Protein 2NWV (pdb70)

Nearest PDB structures (foldseek):
  2nwv-assembly1_A-2  TM=1.009E+00  e=1.160E-21  Trichormus variabilis
  2nvm-assembly1_B  TM=8.789E-01  e=4.596E-11  Trichormus variabilis ATCC 29413
  2nlv-assembly1_B  TM=9.106E-01  e=1.601E-10  Trichormus variabilis ATCC 29413
  3d7q-assembly2_A-2  TM=9.482E-01  e=6.728E-10  Nostoc punctiforme PCC 73102
  2nvm-assembly1_A  TM=8.740E-01  e=4.111E-09  Trichormus variabilis ATCC 29413

Radius of gyration: 14.6 Å; Cα contacts (8 Å, |Δi|>4): 179; chains: 1; bounding box: 29×34×43 Å

Organism: Trichormus variabilis (strain ATCC 29413 / PCC 7937) (NCBI:txid240292)

Foldseek 3Di:
DPVVVVLVVLVVVLVVCLVVCVPDPPDDADWDWDADPVQQKTWIWGFHDDDPDTGTDTQWIWGCDPNAIETQHHPDPVTVVVVVCVDDDQARYFPNVDDLVCRVVDSHHSD

Structure (mmCIF, N/CA/C/O backbone):
data_2NWV
#
_entry.id   2NWV
#
_cell.length_a   62.522
_cell.length_b   62.522
_cell.length_c   137.558
_cell.angle_alpha   90.000
_cell.angle_beta   90.000
_cell.angle_gamma   120.000
#
_symmetry.space_group_name_H-M   'P 65 2 2'
#
loop_
_entity.id
_entity.type
_entity.pdbx_description
1 polymer 'XisI protein-like'
2 water water
#
loop_
_atom_site.group_PDB
_atom_site.id
_atom_site.type_symbol
_atom_site.label_atom_id
_atom_site.label_alt_id
_atom_site.label_comp_id
_atom_site.label_asym_id
_atom_site.label_entity_id
_atom_site.label_seq_id
_atom_site.pdbx_PDB_ins_code
_atom_site.Cartn_x
_atom_site.Cartn_y
_atom_site.Cartn_z
_atom_site.occupancy
_atom_site.B_iso_or_equiv
_atom_site.auth_seq_id
_atom_site.auth_comp_id
_atom_site.auth_asym_id
_atom_site.auth_atom_id
_atom_site.pdbx_PDB_model_num
ATOM 1 N N . ASP A 1 3 ? -0.426 7.233 7.829 1.00 67.01 2 ASP A N 1
ATOM 2 C CA . ASP A 1 3 ? -0.416 6.902 6.356 1.00 64.41 2 ASP A CA 1
ATOM 3 C C . ASP A 1 3 ? 1.001 6.495 5.905 1.00 61.35 2 ASP A C 1
ATOM 4 O O . ASP A 1 3 ? 1.129 5.701 4.942 1.00 60.21 2 ASP A O 1
ATOM 6 N N . ASN A 1 4 ? 2.074 7.106 6.456 1.00 56.02 3 ASN A N 1
ATOM 7 C CA . ASN A 1 4 ? 2.392 8.565 6.375 1.00 48.59 3 ASN A CA 1
ATOM 8 C C . ASN A 1 4 ? 3.263 8.711 5.115 1.00 41.80 3 ASN A C 1
ATOM 9 O O . ASN A 1 4 ? 3.291 9.753 4.452 1.00 38.48 3 ASN A O 1
ATOM 14 N N . VAL A 1 5 ? 4.012 7.649 4.835 1.00 35.85 4 VAL A N 1
ATOM 15 C CA . VAL A 1 5 ? 4.799 7.514 3.615 1.00 33.06 4 VAL A CA 1
ATOM 16 C C . VAL A 1 5 ? 3.988 7.698 2.318 1.00 31.17 4 VAL A C 1
ATOM 17 O O . VAL A 1 5 ? 4.473 8.329 1.377 1.00 26.42 4 VAL A O 1
ATOM 21 N N . ALA A 1 6 ? 2.767 7.168 2.276 1.00 29.50 5 ALA A N 1
ATOM 22 C CA . ALA A 1 6 ? 1.895 7.337 1.108 1.00 27.81 5 ALA A CA 1
ATOM 23 C C . ALA A 1 6 ? 1.644 8.834 0.854 1.00 26.70 5 ALA A C 1
ATOM 24 O O . ALA A 1 6 ? 1.712 9.289 -0.291 1.00 25.90 5 ALA A O 1
ATOM 26 N N . GLU A 1 7 ? 1.385 9.597 1.922 1.00 26.70 6 GLU A N 1
ATOM 27 C CA . GLU A 1 7 ? 1.177 11.048 1.807 1.00 25.53 6 GLU A CA 1
ATOM 28 C C . GLU A 1 7 ? 2.440 11.779 1.339 1.00 24.01 6 GLU A C 1
ATOM 29 O O . GLU A 1 7 ? 2.345 12.739 0.565 1.00 22.85 6 GLU A O 1
ATOM 35 N N . TYR A 1 8 ? 3.600 11.353 1.861 1.00 23.83 7 TYR A N 1
ATOM 36 C CA . TYR A 1 8 ? 4.917 11.928 1.467 1.00 22.93 7 TYR A CA 1
ATOM 37 C C . TYR A 1 8 ? 5.192 11.750 -0.016 1.00 18.57 7 TYR A C 1
ATOM 38 O O . TYR A 1 8 ? 5.677 12.666 -0.666 1.00 20.42 7 TYR A O 1
ATOM 47 N N . ARG A 1 9 ? 4.927 10.576 -0.560 1.00 21.31 8 ARG A N 1
ATOM 48 C CA . ARG A 1 9 ? 5.076 10.346 -2.006 1.00 23.09 8 ARG A CA 1
ATOM 49 C C . ARG A 1 9 ? 4.267 11.317 -2.834 1.00 23.02 8 ARG A C 1
ATOM 50 O O . ARG A 1 9 ? 4.772 11.819 -3.828 1.00 21.10 8 ARG A O 1
ATOM 58 N N . LYS A 1 10 ? 3.003 11.528 -2.443 1.00 22.79 9 LYS A N 1
ATOM 59 C CA . LYS A 1 10 ? 2.105 12.417 -3.166 1.00 23.17 9 LYS A CA 1
ATOM 60 C C . LYS A 1 10 ? 2.646 13.853 -3.110 1.00 18.90 9 LYS A C 1
ATOM 61 O O . LYS A 1 10 ? 2.677 14.542 -4.131 1.00 21.14 9 LYS A O 1
ATOM 65 N N . LEU A 1 11 ? 3.125 14.279 -1.937 1.00 18.55 10 LEU A N 1
ATOM 66 C CA . LEU A 1 11 ? 3.616 15.657 -1.747 1.00 20.37 10 LEU A CA 1
ATOM 67 C C . LEU A 1 11 ? 4.926 15.916 -2.543 1.00 21.81 10 LEU A C 1
ATOM 68 O O . LEU A 1 11 ? 5.130 16.988 -3.124 1.00 22.72 10 LEU A O 1
ATOM 73 N N . ILE A 1 12 ? 5.845 14.974 -2.474 1.00 19.57 11 ILE A N 1
ATOM 74 C CA . ILE A 1 12 ? 7.124 15.092 -3.193 1.00 21.72 11 ILE A CA 1
ATOM 75 C C . ILE A 1 12 ? 6.887 15.204 -4.703 1.00 20.35 11 ILE A C 1
ATOM 76 O O . ILE A 1 12 ? 7.416 16.095 -5.378 1.00 19.78 11 ILE A O 1
ATOM 81 N N . LYS A 1 13 ? 6.086 14.304 -5.248 1.00 18.17 12 LYS A N 1
ATOM 82 C CA . LYS A 1 13 ? 5.803 14.378 -6.660 1.00 21.71 12 LYS A CA 1
ATOM 83 C C . LYS A 1 13 ? 5.095 15.692 -7.033 1.00 25.57 12 LYS A C 1
ATOM 84 O O . LYS A 1 13 ? 5.448 16.335 -8.034 1.00 24.40 12 LYS A O 1
ATOM 90 N N . GLN A 1 14 ? 4.110 16.098 -6.230 1.00 24.52 13 GLN A N 1
ATOM 91 C CA . GLN A 1 14 ? 3.405 17.356 -6.439 1.00 25.00 13 GLN A CA 1
ATOM 92 C C . GLN A 1 14 ? 4.367 18.528 -6.456 1.00 19.85 13 GLN A C 1
ATOM 93 O O . GLN A 1 14 ? 4.388 19.285 -7.424 1.00 21.96 13 GLN A O 1
ATOM 99 N N . VAL A 1 15 ? 5.195 18.636 -5.422 1.00 20.78 14 VAL A N 1
ATOM 100 C CA . VAL A 1 15 ? 6.178 19.730 -5.334 1.00 18.83 14 VAL A CA 1
ATOM 101 C C . VAL A 1 15 ? 7.190 19.715 -6.499 1.00 20.00 14 VAL A C 1
ATOM 102 O O . VAL A 1 15 ? 7.447 20.764 -7.055 1.00 18.98 14 VAL A O 1
ATOM 106 N N . LEU A 1 16 ? 7.745 18.562 -6.861 1.00 17.25 15 LEU A N 1
ATOM 107 C CA . LEU A 1 16 ? 8.717 18.544 -7.963 1.00 18.84 15 LEU A CA 1
ATOM 108 C C . LEU A 1 16 ? 8.098 18.888 -9.311 1.00 15.18 15 LEU A C 1
ATOM 109 O O . LEU A 1 16 ? 8.686 19.625 -10.090 1.00 17.81 15 LEU A O 1
ATOM 114 N N . THR A 1 17 ? 6.871 18.414 -9.542 1.00 17.52 16 THR A N 1
ATOM 115 C CA . THR A 1 17 ? 6.146 18.705 -10.776 1.00 18.40 16 THR A CA 1
ATOM 116 C C . THR A 1 17 ? 5.815 20.170 -10.920 1.00 19.52 16 THR A C 1
ATOM 117 O O . THR A 1 17 ? 6.000 20.757 -11.995 1.00 21.23 16 THR A O 1
ATOM 121 N N . GLU A 1 18 ? 5.346 20.786 -9.851 1.00 19.00 17 GLU A N 1
ATOM 122 C CA . GLU A 1 18 ? 5.064 22.220 -9.866 1.00 21.15 17 GLU A CA 1
ATOM 123 C C . GLU A 1 18 ? 6.362 23.021 -10.020 1.00 21.14 17 GLU A C 1
ATOM 124 O O . GLU A 1 18 ? 6.407 23.968 -10.798 1.00 19.63 17 GLU A O 1
ATOM 130 N N . TYR A 1 19 ? 7.424 22.646 -9.288 1.00 21.48 18 TYR A N 1
ATOM 131 C CA . TYR A 1 19 ? 8.722 23.323 -9.456 1.00 21.93 18 TYR A CA 1
ATOM 132 C C . TYR A 1 19 ? 9.190 23.295 -10.900 1.00 19.88 18 TYR A C 1
ATOM 133 O O . TYR A 1 19 ? 9.625 24.304 -11.434 1.00 18.67 18 TYR A O 1
ATOM 142 N N . ASP A 1 20 ? 9.062 22.140 -11.536 1.00 19.53 19 ASP A N 1
ATOM 143 C CA . ASP A 1 20 ? 9.500 21.995 -12.900 1.00 19.23 19 ASP A CA 1
ATOM 144 C C . ASP A 1 20 ? 8.695 22.963 -13.803 1.00 19.64 19 ASP A C 1
ATOM 145 O O . ASP A 1 20 ? 9.269 23.681 -14.646 1.00 19.25 19 ASP A O 1
ATOM 150 N N . ASN A 1 21 ? 7.366 23.021 -13.631 1.00 18.41 20 ASN A N 1
ATOM 151 C CA . ASN A 1 21 ? 6.568 23.940 -14.455 1.00 18.67 20 ASN A CA 1
ATOM 152 C C . ASN A 1 21 ? 6.887 25.446 -14.170 1.00 18.49 20 ASN A C 1
ATOM 153 O O . ASN A 1 21 ? 7.065 26.272 -15.053 1.00 19.68 20 ASN A O 1
ATOM 158 N N . LEU A 1 22 ? 6.910 25.778 -12.890 1.00 19.48 21 LEU A N 1
ATOM 159 C CA . LEU A 1 22 ? 7.151 27.142 -12.454 1.00 22.10 21 LEU A CA 1
ATOM 160 C C . LEU A 1 22 ? 8.496 27.595 -12.935 1.00 21.10 21 LEU A C 1
ATOM 161 O O . LEU A 1 22 ? 8.643 28.708 -13.377 1.00 20.59 21 LEU A O 1
ATOM 166 N N . SER A 1 23 ? 9.490 26.712 -12.916 1.00 22.00 22 SER A N 1
ATOM 167 C CA . SER A 1 23 ? 10.835 27.100 -13.329 1.00 24.81 22 SER A CA 1
ATOM 168 C C .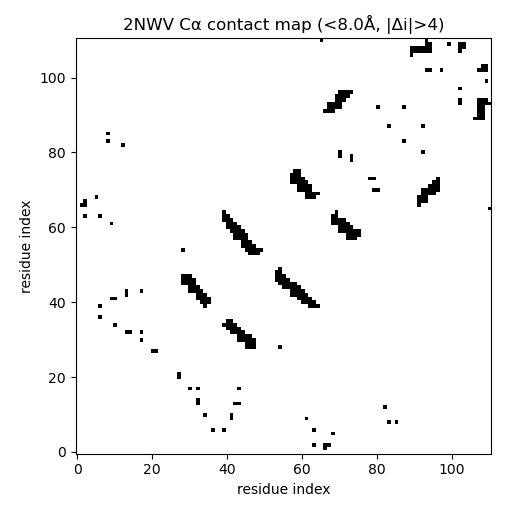 SER A 1 23 ? 10.946 27.617 -14.770 1.00 25.15 22 SER A C 1
ATOM 169 O O . SER A 1 23 ? 11.850 28.368 -15.057 1.00 23.76 22 SER A O 1
ATOM 172 N N . ARG A 1 24 ? 10.020 27.245 -15.671 1.00 27.43 23 ARG A N 1
ATOM 173 C CA . ARG A 1 24 ? 9.986 27.775 -17.063 1.00 26.18 23 ARG A CA 1
ATOM 174 C C . ARG A 1 24 ? 9.759 29.270 -17.160 1.00 28.15 23 ARG A C 1
ATOM 175 O O . ARG A 1 24 ? 10.123 29.890 -18.152 1.00 30.09 23 ARG A O 1
ATOM 183 N N . GLN A 1 25 ? 9.153 29.856 -16.139 1.00 26.67 24 GLN A N 1
ATOM 184 C CA . GLN A 1 25 ? 9.023 31.301 -16.059 1.00 28.10 24 GLN A CA 1
ATOM 185 C C . GLN A 1 25 ? 10.219 32.045 -15.455 1.00 32.08 24 GLN A C 1
ATOM 186 O O . GLN A 1 25 ? 10.167 33.274 -15.323 1.00 33.14 24 GLN A O 1
ATOM 192 N N . SER A 1 26 ? 11.265 31.343 -15.050 1.00 34.67 25 SER A N 1
ATOM 193 C CA . SER A 1 26 ? 12.429 32.011 -14.467 1.00 38.17 25 SER A CA 1
AT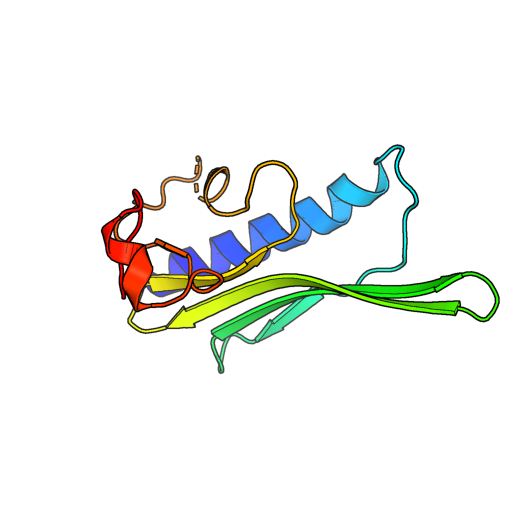OM 194 C C . SER A 1 26 ? 13.051 32.968 -15.503 1.00 41.81 25 SER A C 1
ATOM 195 O O . SER A 1 26 ? 12.949 32.760 -16.718 1.00 38.16 25 SER A O 1
ATOM 198 N N . PRO A 1 27 ? 13.665 34.053 -15.011 1.00 46.70 26 PRO A N 1
ATOM 199 C CA . PRO A 1 27 ? 14.437 34.891 -15.912 1.00 49.18 26 PRO A CA 1
ATOM 200 C C . PRO A 1 27 ? 15.749 34.162 -16.277 1.00 50.64 26 PRO A C 1
ATOM 201 O O . PRO A 1 27 ? 16.207 34.240 -17.438 1.00 52.09 26 PRO A O 1
ATOM 205 N N . GLU A 1 28 ? 16.312 33.452 -15.298 1.00 48.40 27 GLU A N 1
ATOM 206 C CA . GLU A 1 28 ? 17.506 32.656 -15.493 1.00 50.86 27 GLU A CA 1
ATOM 207 C C . GLU A 1 28 ? 17.320 31.663 -16.640 1.00 51.44 27 GLU A C 1
ATOM 208 O O . GLU A 1 28 ? 16.206 31.190 -16.887 1.00 51.84 27 GLU A O 1
ATOM 210 N N . THR A 1 29 ? 18.422 31.356 -17.332 1.00 51.90 28 THR A N 1
ATOM 211 C CA . THR A 1 29 ? 18.423 30.425 -18.488 1.00 52.58 28 THR A CA 1
ATOM 212 C C . THR A 1 29 ? 17.687 29.126 -18.188 1.00 47.88 28 THR A C 1
ATOM 213 O O . THR A 1 29 ? 17.925 28.468 -17.156 1.00 50.45 28 THR A O 1
ATOM 217 N N . ASN A 1 30 ? 16.784 28.777 -19.096 1.00 43.37 29 ASN A N 1
ATOM 218 C CA . ASN A 1 30 ? 16.019 27.556 -18.956 1.00 40.90 29 ASN A CA 1
ATOM 219 C C . ASN A 1 30 ? 16.598 26.441 -19.814 1.00 35.96 29 ASN A C 1
ATOM 220 O O . ASN A 1 30 ? 16.714 26.538 -21.037 1.00 36.72 29 ASN A O 1
ATOM 225 N N . TYR A 1 31 ? 16.965 25.382 -19.141 1.00 32.68 30 TYR A N 1
ATOM 226 C CA . TYR A 1 31 ? 17.355 24.153 -19.811 1.00 31.47 30 TYR A CA 1
ATOM 227 C C . TYR A 1 31 ? 16.200 23.183 -19.831 1.00 27.91 30 TYR A C 1
ATOM 228 O O . TYR A 1 31 ? 15.290 23.311 -19.010 1.00 28.24 30 TYR A O 1
ATOM 237 N N . GLU A 1 32 ? 16.229 22.238 -20.767 1.00 25.08 31 GLU A N 1
ATOM 238 C CA . GLU A 1 32 ? 15.328 21.106 -20.786 1.00 22.22 31 GLU A CA 1
ATOM 239 C C . GLU A 1 32 ? 15.515 20.332 -19.486 1.00 21.34 31 GLU A C 1
ATOM 240 O O . GLU A 1 32 ? 16.618 20.261 -18.939 1.00 17.70 31 GLU A O 1
ATOM 246 N N . THR A 1 33 ? 14.391 19.846 -18.966 1.00 21.70 32 THR A N 1
ATOM 247 C CA . THR A 1 33 ? 14.371 19.191 -17.679 1.00 22.33 32 THR A CA 1
ATOM 248 C C . THR A 1 33 ? 13.734 17.834 -17.795 1.00 22.62 32 THR A C 1
ATOM 249 O O . THR A 1 33 ? 13.106 17.504 -18.815 1.00 24.66 32 THR A O 1
ATOM 253 N N A CYS A 1 34 ? 13.961 16.996 -16.793 0.50 21.69 33 CYS A N 1
ATOM 254 N N B CYS A 1 34 ? 13.905 17.012 -16.775 0.50 22.38 33 CYS A N 1
ATOM 255 C CA A CYS A 1 34 ? 13.358 15.660 -16.727 0.50 19.53 33 CYS A CA 1
ATOM 256 C CA B CYS A 1 34 ? 13.211 15.729 -16.734 0.50 20.88 33 CYS A CA 1
ATOM 257 C C A CYS A 1 34 ? 12.892 15.459 -15.274 0.50 18.93 33 CYS A C 1
ATOM 258 C C B CYS A 1 34 ? 12.933 15.347 -15.290 0.50 20.18 33 CYS A C 1
ATOM 259 O O A CYS A 1 34 ? 13.547 15.949 -14.336 0.50 18.96 33 CYS A O 1
ATOM 260 O O B CYS A 1 34 ? 13.765 15.542 -14.383 0.50 21.81 33 CYS A O 1
ATOM 265 N N . LEU A 1 35 ? 11.744 14.804 -15.103 1.00 20.30 34 LEU A N 1
ATOM 266 C CA . LEU A 1 35 ? 11.292 14.319 -13.817 1.00 20.73 34 LEU A CA 1
ATOM 267 C C . LEU A 1 35 ? 11.415 12.795 -13.810 1.00 21.78 34 LEU A C 1
ATOM 268 O O . LEU A 1 35 ? 11.041 12.097 -14.796 1.00 20.20 34 LEU A O 1
ATOM 273 N N . VAL A 1 36 ? 11.874 12.241 -12.700 1.00 20.84 35 VAL A N 1
ATOM 274 C CA . VAL A 1 36 ? 12.016 10.785 -12.611 1.00 17.87 35 VAL A CA 1
ATOM 275 C C . VAL A 1 36 ? 11.519 10.299 -11.255 1.00 20.27 35 VAL A C 1
ATOM 276 O O . VAL A 1 36 ? 12.209 10.454 -10.243 1.00 20.79 35 VAL A O 1
ATOM 280 N N . PHE A 1 37 ? 10.314 9.758 -11.238 1.00 16.14 36 PHE A N 1
ATOM 281 C CA . PHE A 1 37 ? 9.657 9.327 -10.018 1.00 16.35 36 PHE A CA 1
ATOM 282 C C . PHE A 1 37 ? 9.514 7.804 -9.976 1.00 20.89 36 PHE A C 1
ATOM 283 O O . PHE A 1 37 ? 8.847 7.219 -10.849 1.00 23.68 36 PHE A O 1
ATOM 291 N N . ASP A 1 38 ? 10.083 7.172 -8.944 1.00 17.82 37 ASP A N 1
ATOM 292 C CA . ASP A 1 38 ? 10.010 5.712 -8.784 1.00 20.64 37 ASP A CA 1
ATOM 293 C C . ASP A 1 38 ? 9.486 5.383 -7.393 1.00 18.95 37 ASP A C 1
ATOM 294 O O . ASP A 1 38 ? 10.211 5.514 -6.408 1.00 18.94 37 ASP A O 1
ATOM 299 N N . GLU A 1 39 ? 8.222 4.950 -7.320 1.00 21.93 38 GLU A N 1
ATOM 300 C CA . GLU A 1 39 ? 7.560 4.652 -6.057 1.00 24.73 38 GLU A CA 1
ATOM 301 C C . GLU A 1 39 ? 7.902 3.285 -5.523 1.00 25.19 38 GLU A C 1
ATOM 302 O O . GLU A 1 39 ? 7.594 2.991 -4.368 1.00 29.48 38 GLU A O 1
ATOM 308 N N . ASN A 1 40 ? 8.559 2.436 -6.320 1.00 23.15 39 ASN A N 1
ATOM 309 C CA . ASN A 1 40 ? 9.021 1.118 -5.809 1.00 23.90 39 ASN A CA 1
ATOM 310 C C . ASN A 1 40 ? 10.368 1.222 -5.088 1.00 22.73 39 ASN A C 1
ATOM 311 O O . ASN A 1 40 ? 10.517 0.727 -3.987 1.00 23.13 39 ASN A O 1
ATOM 316 N N . HIS A 1 41 ? 11.334 1.905 -5.690 1.00 21.44 40 HIS A N 1
ATOM 317 C CA . HIS A 1 41 ? 12.597 2.214 -5.029 1.00 19.65 40 HIS A CA 1
ATOM 318 C C . HIS A 1 41 ? 12.480 3.486 -4.161 1.00 19.20 40 HIS A C 1
ATOM 319 O O . HIS A 1 41 ? 13.382 3.801 -3.419 1.00 21.05 40 HIS A O 1
ATOM 326 N N . ASP A 1 42 ? 11.368 4.215 -4.264 1.00 22.31 41 ASP A N 1
ATOM 327 C CA . ASP A 1 42 ? 11.146 5.467 -3.513 1.00 21.98 41 ASP A CA 1
ATOM 328 C C . ASP A 1 42 ? 12.235 6.505 -3.708 1.00 18.91 41 ASP A C 1
ATOM 329 O O . ASP A 1 42 ? 12.732 7.100 -2.764 1.00 20.63 41 ASP A O 1
ATOM 334 N N . ASN A 1 43 ? 12.581 6.759 -4.966 1.00 18.87 42 ASN A N 1
ATOM 335 C CA . ASN A 1 43 ? 13.486 7.822 -5.356 1.00 18.26 42 ASN A CA 1
ATOM 336 C C . ASN A 1 43 ? 12.760 8.758 -6.336 1.00 19.97 42 ASN A C 1
ATOM 337 O O . ASN A 1 43 ? 11.992 8.296 -7.208 1.00 17.19 42 ASN A O 1
ATOM 342 N N . TYR A 1 44 ? 13.002 10.058 -6.166 1.00 15.92 43 TYR A N 1
ATOM 343 C CA . TYR A 1 44 ? 12.363 11.100 -6.911 1.00 17.98 43 TYR A CA 1
ATOM 344 C C . TYR A 1 44 ? 13.389 12.140 -7.319 1.00 20.44 43 TYR A C 1
ATOM 345 O O . TYR A 1 44 ? 14.072 12.729 -6.455 1.00 21.08 43 TYR A O 1
ATOM 354 N N . LEU A 1 45 ? 13.536 12.368 -8.624 1.00 17.56 44 LEU A N 1
ATOM 355 C CA . LEU A 1 45 ? 14.511 13.355 -9.121 1.00 16.78 44 LEU A CA 1
ATOM 356 C C . LEU A 1 45 ? 13.907 14.383 -10.080 1.00 17.84 44 LEU A C 1
ATOM 357 O O . LEU A 1 45 ? 12.971 14.097 -10.801 1.00 17.66 44 LEU A O 1
ATOM 362 N N . TRP A 1 46 ? 14.513 15.554 -10.048 1.00 17.99 45 TRP A N 1
ATOM 363 C CA . TRP A 1 46 ? 14.294 16.655 -10.992 1.00 16.30 45 TRP A CA 1
ATOM 364 C C . TRP A 1 46 ? 15.672 17.025 -11.545 1.00 20.21 45 TRP A C 1
ATOM 365 O O . TRP A 1 46 ? 16.597 17.440 -10.809 1.00 17.15 45 TRP A O 1
ATOM 376 N N . LEU A 1 47 ? 15.804 16.830 -12.856 1.00 18.72 46 LEU A N 1
ATOM 377 C CA . LEU A 1 47 ? 17.095 16.927 -13.574 1.00 18.48 46 LEU A CA 1
ATOM 378 C C . LEU A 1 47 ? 17.069 17.959 -14.708 1.00 16.54 46 LEU A C 1
ATOM 379 O O . LEU A 1 47 ? 16.023 18.182 -15.357 1.00 17.59 46 LEU A O 1
ATOM 384 N N . ALA A 1 48 ? 18.246 18.527 -14.990 1.00 21.05 47 ALA A N 1
ATOM 385 C CA . ALA A 1 48 ? 18.506 19.336 -16.182 1.00 20.41 47 ALA A CA 1
ATOM 386 C C . ALA A 1 48 ? 19.315 18.466 -17.146 1.00 20.33 47 ALA A C 1
ATOM 387 O O . ALA A 1 48 ? 20.287 17.845 -16.747 1.00 18.80 47 ALA A O 1
ATOM 389 N N . VAL A 1 49 ? 18.868 18.392 -18.403 1.00 18.58 48 VAL A N 1
ATOM 390 C CA . VAL A 1 49 ? 19.441 17.542 -19.418 1.00 14.82 48 VAL A CA 1
ATOM 391 C C . VAL A 1 49 ? 19.333 18.282 -20.735 1.00 16.75 48 VAL A C 1
ATOM 392 O O . VAL A 1 49 ? 18.249 18.336 -21.319 1.00 20.54 48 VAL A O 1
ATOM 396 N N . ASP A 1 50 ? 20.424 18.865 -21.190 1.00 19.69 49 ASP A N 1
ATOM 397 C CA . ASP A 1 50 ? 20.376 19.761 -22.353 1.00 21.58 49 ASP A CA 1
ATOM 398 C C . ASP A 1 50 ? 21.790 19.964 -22.957 1.00 20.59 49 ASP A C 1
ATOM 399 O O . ASP A 1 50 ? 22.788 19.364 -22.521 1.00 17.93 49 ASP A O 1
ATOM 404 N N . TRP A 1 51 ? 21.833 20.792 -23.983 1.00 21.24 50 TRP A N 1
ATOM 405 C CA . TRP A 1 51 ? 23.057 21.226 -24.634 1.00 23.84 50 TRP A CA 1
ATOM 406 C C . TRP A 1 51 ? 23.109 22.753 -24.699 1.00 23.38 50 TRP A C 1
ATOM 407 O O . TRP A 1 51 ? 22.100 23.396 -24.896 1.00 26.20 50 TRP A O 1
ATOM 418 N N . GLN A 1 52 ? 24.298 23.311 -24.484 1.00 24.32 51 GLN A N 1
ATOM 419 C CA . GLN A 1 52 ? 24.552 24.740 -24.710 1.00 23.49 51 GLN A CA 1
ATOM 420 C C . GLN A 1 52 ? 25.666 24.785 -25.740 1.00 23.35 51 GLN A C 1
ATOM 421 O O . GLN A 1 52 ? 26.821 24.614 -25.382 1.00 20.58 51 GLN A O 1
ATOM 427 N N . GLY A 1 53 ? 25.298 24.909 -27.026 1.00 21.75 52 GLY A N 1
ATOM 428 C CA . GLY A 1 53 ? 26.212 24.572 -28.133 1.00 23.43 52 GLY A CA 1
ATOM 429 C C . GLY A 1 53 ? 26.762 23.145 -27.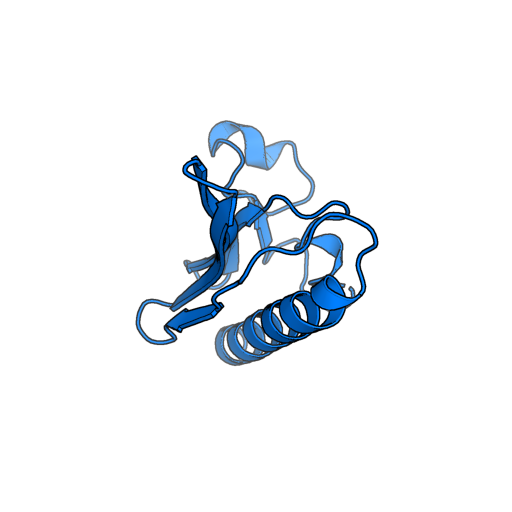993 1.00 24.75 52 GLY A C 1
ATOM 430 O O . GLY A 1 53 ? 26.002 22.174 -27.942 1.00 27.55 52 GLY A O 1
ATOM 431 N N . SER A 1 54 ? 28.067 23.014 -27.827 1.00 23.65 53 SER A N 1
ATOM 432 C CA . SER A 1 54 ? 28.673 21.706 -27.642 1.00 26.59 53 SER A CA 1
ATOM 433 C C . SER A 1 54 ? 28.963 21.363 -26.179 1.00 24.04 53 SER A C 1
ATOM 434 O O . SER A 1 54 ? 29.512 20.322 -25.888 1.00 22.67 53 SER A O 1
ATOM 437 N N . LYS A 1 55 ? 28.558 22.235 -25.268 1.00 19.26 54 LYS A N 1
ATOM 438 C CA . LYS A 1 55 ? 28.650 21.977 -23.838 1.00 20.39 54 LYS A CA 1
ATOM 439 C C . LYS A 1 55 ? 27.450 21.181 -23.329 1.00 19.05 54 LYS A C 1
ATOM 440 O O . LYS A 1 55 ? 26.311 21.580 -23.522 1.00 16.16 54 LYS A O 1
ATOM 446 N N . ARG A 1 56 ? 27.719 20.059 -22.673 1.00 18.56 55 ARG A N 1
ATOM 447 C CA . ARG A 1 56 ? 26.678 19.213 -22.067 1.00 17.70 55 ARG A CA 1
ATOM 448 C C . ARG A 1 56 ? 26.227 19.866 -20.762 1.00 19.38 55 ARG A C 1
ATOM 449 O O . ARG A 1 56 ? 27.067 20.206 -19.926 1.00 18.54 55 ARG A O 1
ATOM 457 N N . ILE A 1 57 ? 24.919 20.095 -20.641 1.00 17.89 56 ILE A N 1
ATOM 458 C CA . ILE A 1 57 ? 24.261 20.484 -19.408 1.00 19.66 56 ILE A CA 1
ATOM 459 C C . ILE A 1 57 ? 23.582 19.24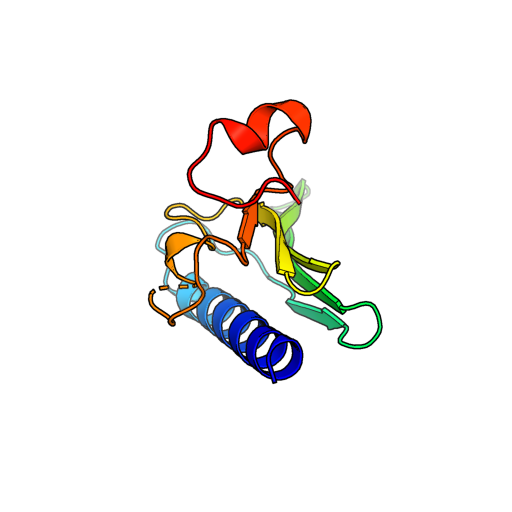8 -18.818 1.00 17.85 56 ILE A C 1
ATOM 460 O O . ILE A 1 57 ? 22.579 18.703 -19.356 1.00 19.94 56 ILE A O 1
ATOM 465 N N . LYS A 1 58 ? 24.092 18.802 -17.679 1.00 18.01 57 LYS A N 1
ATOM 466 C CA . LYS A 1 58 ? 23.606 17.585 -17.131 1.00 16.85 57 LYS A CA 1
ATOM 467 C C . LYS A 1 58 ? 23.803 17.656 -15.625 1.00 23.40 57 LYS A C 1
ATOM 468 O O . LYS A 1 58 ? 24.905 17.380 -15.124 1.00 24.30 57 LYS A O 1
ATOM 474 N N . TYR A 1 59 ? 22.758 18.075 -14.913 1.00 21.20 58 TYR A N 1
ATOM 475 C CA . TYR A 1 59 ? 22.872 18.092 -13.480 1.00 26.66 58 TYR A CA 1
ATOM 476 C C . TYR A 1 59 ? 21.549 17.862 -12.802 1.00 22.24 58 TYR A C 1
ATOM 477 O O . TYR A 1 59 ? 20.547 17.809 -13.448 1.00 19.33 58 TYR A O 1
ATOM 486 N N . THR A 1 60 ? 21.605 17.681 -11.491 1.00 20.44 59 THR A N 1
ATOM 487 C CA . THR A 1 60 ? 20.446 17.282 -10.685 1.00 20.95 59 THR A CA 1
ATOM 488 C C . THR A 1 60 ? 20.049 18.516 -9.860 1.00 20.56 59 THR A C 1
ATOM 489 O O . THR A 1 60 ? 20.881 19.043 -9.116 1.00 21.40 59 THR A O 1
ATOM 493 N N . TYR A 1 61 ? 18.821 18.998 -10.036 1.00 16.85 60 TYR A N 1
ATOM 494 C CA . TYR A 1 61 ? 18.280 20.065 -9.176 1.00 18.60 60 TYR A CA 1
ATOM 495 C C . TYR A 1 61 ? 17.907 19.580 -7.777 1.00 19.13 60 TYR A C 1
ATOM 496 O O . TYR A 1 61 ? 18.177 20.249 -6.780 1.00 19.32 60 TYR A O 1
ATOM 505 N N . VAL A 1 62 ? 17.225 18.439 -7.745 1.00 18.73 61 VAL A N 1
ATOM 506 C CA . VAL A 1 62 ? 16.698 17.78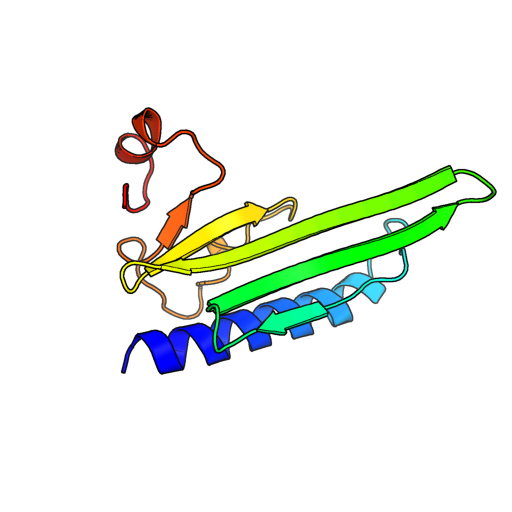5 -6.517 1.00 20.09 61 VAL A CA 1
ATOM 507 C C . VAL A 1 62 ? 16.700 16.272 -6.650 1.00 18.08 61 VAL A C 1
ATOM 508 O O . VAL A 1 62 ? 16.282 15.690 -7.678 1.00 16.80 61 VAL A O 1
ATOM 512 N N . HIS A 1 63 ? 17.226 15.616 -5.629 1.00 17.65 62 HIS A N 1
ATOM 513 C CA . HIS A 1 63 ? 17.035 14.184 -5.455 1.00 17.97 62 HIS A CA 1
ATOM 514 C C . HIS A 1 63 ? 16.469 13.992 -4.063 1.00 17.36 62 HIS A C 1
ATOM 515 O O . HIS A 1 63 ? 17.108 14.366 -3.098 1.00 18.34 62 HIS A O 1
ATOM 522 N N . ILE A 1 64 ? 15.298 13.387 -3.978 1.00 17.15 63 ILE A N 1
ATOM 523 C CA . ILE A 1 64 ? 14.734 12.945 -2.704 1.00 18.48 63 ILE A CA 1
ATOM 524 C C . ILE A 1 64 ? 14.526 11.422 -2.694 1.00 19.47 63 ILE A C 1
ATOM 525 O O . ILE A 1 64 ? 14.114 10.807 -3.682 1.00 18.37 63 ILE A O 1
ATOM 530 N N . ARG A 1 65 ? 14.767 10.816 -1.547 1.00 17.82 64 ARG A N 1
ATOM 531 C CA . ARG A 1 65 ? 14.497 9.419 -1.329 1.00 19.64 64 ARG A CA 1
ATOM 532 C C . ARG A 1 65 ? 13.622 9.294 -0.083 1.00 20.30 64 ARG A C 1
ATOM 533 O O . ARG A 1 65 ? 13.808 10.021 0.930 1.00 22.61 64 ARG A O 1
ATOM 541 N N . ILE A 1 66 ? 12.641 8.419 -0.136 1.00 19.56 65 ILE A N 1
ATOM 542 C CA . ILE A 1 66 ? 11.935 8.071 1.103 1.00 19.53 65 ILE A CA 1
ATOM 543 C C . ILE A 1 66 ? 12.612 6.787 1.641 1.00 19.76 65 ILE A C 1
ATOM 544 O O . ILE A 1 66 ? 12.634 5.740 0.955 1.00 18.71 65 ILE A O 1
ATOM 549 N N . LYS A 1 67 ? 13.159 6.912 2.853 1.00 20.00 66 LYS A N 1
ATOM 550 C CA . LYS A 1 67 ? 13.996 5.912 3.505 1.00 22.89 66 LYS A CA 1
ATOM 551 C C . LYS A 1 67 ? 13.736 6.033 5.019 1.00 20.72 66 LYS A C 1
ATOM 552 O O . LYS A 1 67 ? 13.642 7.156 5.559 1.00 19.11 66 LYS A O 1
ATOM 558 N N . ASN A 1 68 ? 13.627 4.896 5.710 1.00 17.96 67 ASN A N 1
ATOM 559 C CA . ASN A 1 68 ? 13.469 4.903 7.164 1.00 18.29 67 ASN A CA 1
ATOM 560 C C . ASN A 1 68 ? 12.215 5.703 7.584 1.00 16.79 67 ASN A C 1
ATOM 561 O O . ASN A 1 68 ? 12.177 6.304 8.624 1.00 19.58 67 ASN A O 1
ATOM 566 N N . GLU A 1 69 ? 11.204 5.675 6.718 1.00 20.01 68 GLU A N 1
ATOM 567 C CA . GLU A 1 69 ? 9.910 6.299 6.939 1.00 22.68 68 GLU A CA 1
ATOM 568 C C . GLU A 1 69 ? 10.001 7.846 6.969 1.00 23.36 68 GLU A C 1
ATOM 569 O O . GLU A 1 69 ? 9.094 8.515 7.450 1.00 25.02 68 GLU A O 1
ATOM 573 N N . LYS A 1 70 ? 11.071 8.396 6.378 1.00 20.45 69 LYS A N 1
ATOM 574 C CA . LYS A 1 70 ? 11.351 9.814 6.367 1.00 20.96 69 LYS A CA 1
ATOM 575 C C . LYS A 1 70 ? 11.757 10.310 4.984 1.00 17.25 69 LYS A C 1
ATOM 576 O O . LYS A 1 70 ? 12.017 9.535 4.089 1.00 18.12 69 LYS A O 1
ATOM 582 N N . ILE A 1 71 ? 11.764 11.624 4.839 1.00 16.96 70 ILE A N 1
ATOM 583 C CA . ILE A 1 71 ? 12.087 12.280 3.579 1.00 17.37 70 ILE A CA 1
ATOM 584 C C . ILE A 1 71 ? 13.561 12.637 3.636 1.00 18.24 70 ILE A C 1
ATOM 585 O O . ILE A 1 71 ? 13.960 13.526 4.381 1.00 21.11 70 ILE A O 1
ATOM 590 N N . TYR A 1 72 ? 14.376 11.877 2.89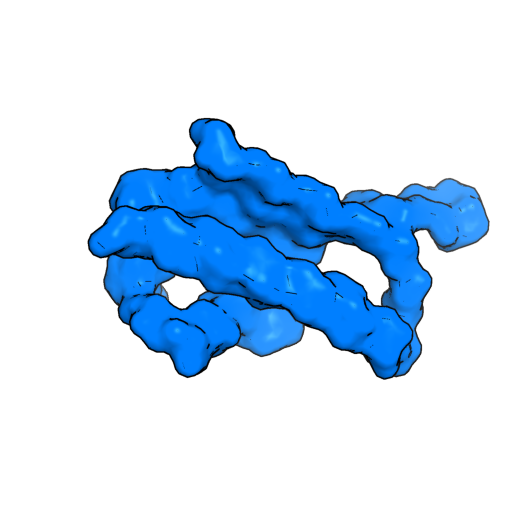8 1.00 16.98 71 TYR A N 1
ATOM 591 C CA . TYR A 1 72 ? 15.803 12.144 2.783 1.00 18.06 71 TYR A CA 1
ATOM 592 C C . TYR A 1 72 ? 16.063 13.025 1.575 1.00 16.12 71 TYR A C 1
ATOM 593 O O . TYR A 1 72 ? 15.912 12.563 0.431 1.00 19.59 71 TYR A O 1
ATOM 602 N N . ILE A 1 73 ? 16.485 14.262 1.811 1.00 16.43 72 ILE A N 1
ATOM 603 C CA . ILE A 1 73 ? 16.811 15.170 0.720 1.00 15.57 72 ILE A CA 1
ATOM 604 C C . ILE A 1 73 ? 18.271 14.921 0.415 1.00 16.71 72 ILE A C 1
ATOM 605 O O . ILE A 1 73 ? 19.152 15.320 1.179 1.00 18.09 72 ILE A O 1
ATOM 610 N N . GLU A 1 74 ? 18.523 14.185 -0.674 1.00 16.81 73 GLU A N 1
ATOM 611 C CA . GLU A 1 74 ? 19.867 13.721 -1.055 1.00 16.68 73 GLU A CA 1
ATOM 612 C C . GLU A 1 74 ? 20.671 14.776 -1.802 1.00 16.68 73 GLU A C 1
ATOM 613 O O . GLU A 1 74 ? 21.909 14.781 -1.758 1.00 17.58 73 GLU A O 1
ATOM 619 N N . GLU A 1 75 ? 19.974 15.684 -2.459 1.00 16.63 74 GLU A N 1
ATOM 620 C CA . GLU A 1 75 ? 20.590 16.724 -3.320 1.00 17.03 74 GLU A CA 1
ATOM 621 C C . GLU A 1 75 ? 19.555 17.800 -3.566 1.00 19.02 74 GLU A C 1
ATOM 622 O O . GLU A 1 75 ? 18.366 17.510 -3.760 1.00 19.82 74 GLU A O 1
ATOM 628 N N . ASP A 1 76 ? 19.977 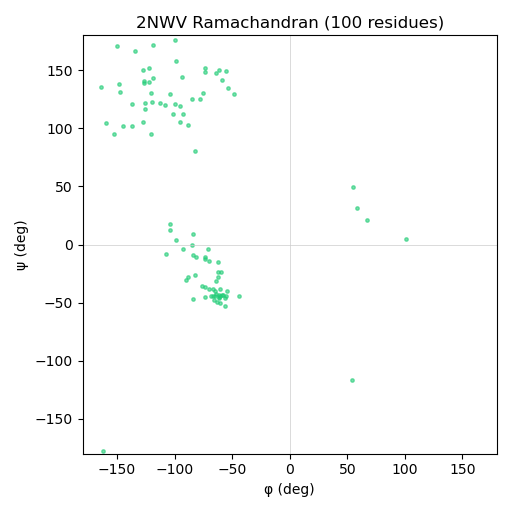19.062 -3.449 1.00 20.00 75 ASP A N 1
ATOM 629 C CA . ASP A 1 76 ? 19.035 20.188 -3.531 1.00 23.44 75 ASP A CA 1
ATOM 630 C C . ASP A 1 76 ? 19.792 21.458 -3.872 1.00 26.27 75 ASP A C 1
ATOM 631 O O . ASP A 1 76 ? 20.533 22.008 -3.035 1.00 25.19 75 ASP A O 1
ATOM 636 N N . TYR A 1 77 ? 19.662 21.885 -5.118 1.00 26.42 76 TYR A N 1
ATOM 637 C CA . TYR A 1 77 ? 20.236 23.166 -5.547 1.00 28.44 76 TYR A CA 1
ATOM 638 C C . TYR A 1 77 ? 19.217 24.273 -5.712 1.00 29.14 76 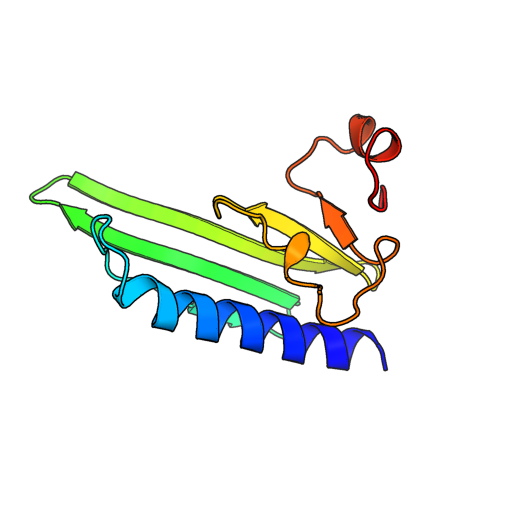TYR A C 1
ATOM 639 O O . TYR A 1 77 ? 19.526 25.254 -6.304 1.00 31.03 76 TYR A O 1
ATOM 648 N N . THR A 1 78 ? 18.026 24.140 -5.140 1.00 28.53 77 THR A N 1
ATOM 649 C CA . THR A 1 78 ? 17.044 25.190 -5.191 1.00 28.34 77 THR A CA 1
ATOM 650 C C . THR A 1 78 ? 17.459 26.352 -4.235 1.00 31.17 77 THR A C 1
ATOM 651 O O . THR A 1 78 ? 18.140 26.132 -3.228 1.00 29.85 77 THR A O 1
ATOM 655 N N . GLU A 1 79 ? 17.033 27.577 -4.564 1.00 32.69 78 GLU A N 1
ATOM 656 C CA . GLU A 1 79 ? 17.428 28.767 -3.799 1.00 33.36 78 GLU A CA 1
ATOM 657 C C . GLU A 1 79 ? 16.923 28.736 -2.356 1.00 33.51 78 GLU A C 1
ATOM 658 O O . GLU A 1 79 ? 17.688 28.976 -1.422 1.00 35.24 78 GLU A O 1
ATOM 661 N N . GLU A 1 80 ? 15.640 28.454 -2.165 1.00 33.48 79 GLU A N 1
ATOM 662 C CA . GLU A 1 80 ? 15.060 28.445 -0.812 1.00 33.96 79 GLU A CA 1
ATOM 663 C C . GLU A 1 80 ? 15.184 27.083 -0.110 1.00 33.87 79 GLU A C 1
ATOM 664 O O . GLU A 1 80 ? 15.247 27.031 1.130 1.00 36.52 79 GLU A O 1
ATOM 666 N N . GLY A 1 81 ? 15.234 25.988 -0.882 1.00 30.26 80 GLY A N 1
ATOM 667 C CA . GLY A 1 81 ? 15.433 24.683 -0.301 1.00 28.21 80 GLY A CA 1
ATOM 668 C C . GLY A 1 81 ? 14.094 23.983 -0.318 1.00 27.20 80 GLY A C 1
ATOM 669 O O . GLY A 1 81 ? 13.059 24.567 0.079 1.00 23.44 80 GLY A O 1
ATOM 670 N N A ILE A 1 82 ? 14.096 22.729 -0.784 0.50 23.41 81 ILE A N 1
ATOM 671 N N B ILE A 1 82 ? 14.090 22.733 -0.756 0.50 24.28 81 ILE A N 1
ATOM 672 C CA A ILE A 1 82 ? 12.892 21.882 -0.750 0.50 23.72 81 ILE A CA 1
ATOM 673 C CA B ILE A 1 82 ? 12.845 21.992 -0.783 0.50 24.58 81 ILE A CA 1
ATOM 674 C C A ILE A 1 82 ? 12.310 21.732 0.660 0.50 23.24 81 ILE A C 1
ATOM 675 C C B ILE A 1 82 ? 12.307 21.662 0.640 0.50 23.95 81 ILE A C 1
ATOM 676 O O A ILE A 1 82 ? 11.087 21.764 0.843 0.50 24.06 81 ILE A O 1
ATOM 677 O O B ILE A 1 82 ? 11.092 21.523 0.815 0.50 25.10 81 ILE A O 1
ATOM 686 N N . ALA A 1 83 ? 13.192 21.585 1.644 1.00 23.94 82 ALA A N 1
ATOM 687 C CA . ALA A 1 83 ? 12.779 21.394 3.044 1.00 23.53 82 ALA A CA 1
ATOM 688 C C . ALA A 1 83 ? 11.787 22.495 3.471 1.00 24.49 82 ALA A C 1
ATOM 689 O O . ALA A 1 83 ? 10.785 22.196 4.132 1.00 24.16 82 ALA A O 1
ATOM 691 N N . THR A 1 84 ? 12.060 23.746 3.069 1.00 23.74 83 THR A N 1
ATOM 692 C CA . THR A 1 84 ? 11.152 24.893 3.346 1.00 25.31 83 THR A CA 1
ATOM 693 C C . THR A 1 84 ? 9.761 24.672 2.784 1.00 25.65 83 THR A C 1
ATOM 694 O O . THR A 1 84 ? 8.767 24.887 3.501 1.00 24.15 83 THR A O 1
ATOM 698 N N . GLU A 1 85 ? 9.677 24.161 1.551 1.00 25.15 84 GLU A N 1
ATOM 699 C CA . GLU A 1 85 ? 8.374 23.920 0.951 1.00 26.25 84 GLU A CA 1
ATOM 700 C C . GLU A 1 85 ? 7.631 22.768 1.615 1.00 24.73 84 GLU A C 1
ATOM 701 O O . GLU A 1 85 ? 6.430 22.870 1.829 1.00 23.87 84 GLU A O 1
ATOM 707 N N . LEU A 1 86 ? 8.362 21.712 1.988 1.00 23.63 85 LEU A N 1
ATOM 708 C CA . LEU A 1 86 ? 7.763 20.573 2.647 1.00 23.12 85 LEU A CA 1
ATOM 709 C C . LEU A 1 86 ? 7.174 20.979 3.983 1.00 24.01 85 LEU A C 1
ATOM 710 O O . LEU A 1 86 ? 6.050 20.598 4.325 1.00 23.51 85 LEU A O 1
ATOM 723 N N A ARG A 1 88 ? 6.152 23.928 4.826 0.50 28.16 87 ARG A N 1
ATOM 724 N N B ARG A 1 88 ? 6.133 23.965 4.846 0.50 27.17 87 ARG A N 1
ATOM 725 C CA A ARG A 1 88 ? 4.989 24.746 4.518 0.50 30.96 87 ARG A CA 1
ATOM 726 C CA B ARG A 1 88 ? 4.924 24.759 4.585 0.50 28.63 87 ARG A CA 1
ATOM 727 C C A ARG A 1 88 ? 3.761 23.884 4.231 0.50 30.73 87 ARG A C 1
ATOM 728 C C B ARG A 1 88 ? 3.735 23.851 4.288 0.50 29.62 87 ARG A C 1
ATOM 729 O O A ARG A 1 88 ? 2.627 24.280 4.511 0.50 31.46 87 ARG A O 1
ATOM 730 O O B ARG A 1 88 ? 2.594 24.176 4.632 0.50 30.20 87 ARG A O 1
ATOM 745 N N . LEU A 1 89 ? 4.001 22.702 3.676 1.00 28.08 88 LEU A N 1
ATOM 746 C CA . LEU A 1 89 ? 2.939 21.765 3.350 1.00 28.24 88 LEU A CA 1
ATOM 747 C C . LEU A 1 89 ? 2.624 20.835 4.532 1.00 27.95 88 LEU A C 1
ATOM 748 O O . LEU A 1 89 ? 1.813 19.913 4.373 1.00 30.45 88 LEU A O 1
ATOM 753 N N . GLY A 1 90 ? 3.272 21.048 5.685 1.00 22.58 89 GLY A N 1
ATOM 754 C CA . GLY A 1 90 ? 2.921 20.341 6.897 1.00 25.37 89 GLY A CA 1
ATOM 755 C C . GLY A 1 90 ? 3.801 19.166 7.308 1.00 26.17 89 GLY A C 1
ATOM 756 O O . GLY A 1 90 ? 3.506 18.483 8.295 1.00 26.79 89 GLY A O 1
ATOM 757 N N . VAL A 1 91 ? 4.888 18.920 6.590 1.00 25.11 90 VAL A N 1
ATOM 758 C CA . VAL A 1 91 ? 5.819 17.889 7.016 1.00 23.32 90 VAL A CA 1
ATOM 759 C C . VAL A 1 91 ? 6.627 18.419 8.192 1.00 22.29 90 VAL A C 1
ATOM 760 O O . VAL A 1 91 ? 7.168 19.518 8.136 1.00 22.03 90 VAL A O 1
ATOM 764 N N . THR A 1 92 ? 6.691 17.619 9.252 1.00 21.50 91 THR A N 1
ATOM 765 C CA . THR A 1 92 ? 7.418 17.949 10.450 1.00 22.65 91 THR A CA 1
ATOM 766 C C . THR A 1 92 ? 8.934 17.830 10.219 1.00 23.83 91 THR A C 1
ATOM 767 O O . THR A 1 92 ? 9.396 17.014 9.414 1.00 20.98 91 THR A O 1
ATOM 771 N N . ASN A 1 93 ? 9.707 18.657 10.920 1.00 23.43 92 ASN A N 1
ATOM 772 C CA . ASN A 1 93 ? 11.165 18.668 10.769 1.00 24.61 92 ASN A CA 1
ATOM 773 C C . ASN A 1 93 ? 11.765 17.335 11.174 1.00 22.33 92 ASN A C 1
ATOM 774 O O . ASN A 1 93 ? 12.801 16.949 10.639 1.00 20.09 92 ASN A O 1
ATOM 779 N N . ASN A 1 94 ? 11.089 16.634 12.088 1.00 20.03 93 ASN A N 1
ATOM 780 C CA . ASN A 1 94 ? 11.568 15.328 12.502 1.00 22.13 93 ASN A CA 1
ATOM 781 C C . ASN A 1 94 ? 11.436 14.235 11.432 1.00 19.13 93 ASN A C 1
ATOM 782 O O . ASN A 1 94 ? 12.059 13.176 11.557 1.00 22.92 93 ASN A O 1
ATOM 787 N N . ASP A 1 95 ? 10.668 14.493 10.377 1.00 17.20 94 ASP A N 1
ATOM 788 C CA . ASP A 1 95 ? 10.555 13.576 9.275 1.00 19.35 94 ASP A CA 1
ATOM 789 C C . ASP A 1 95 ? 11.351 13.986 8.009 1.00 19.67 94 ASP A C 1
ATOM 790 O O . ASP A 1 95 ? 11.182 13.391 6.943 1.00 17.33 94 ASP A O 1
ATOM 795 N N . ILE A 1 96 ? 12.237 14.976 8.154 1.00 18.92 95 ILE A N 1
ATOM 796 C CA . ILE A 1 96 ? 13.063 15.455 7.047 1.00 17.52 95 ILE A CA 1
ATOM 797 C C . ILE A 1 96 ? 14.508 15.274 7.437 1.00 16.75 95 ILE A C 1
ATOM 798 O O . ILE A 1 96 ? 14.928 15.649 8.521 1.00 16.40 95 ILE A O 1
ATOM 803 N N . VAL A 1 97 ? 15.284 14.678 6.548 1.00 15.52 96 VAL A N 1
ATOM 804 C CA . VAL A 1 97 ? 16.710 14.461 6.768 1.00 16.96 96 VAL A CA 1
ATOM 805 C C . VAL A 1 97 ? 17.443 15.198 5.645 1.00 21.34 96 VAL A C 1
ATOM 806 O O . VAL A 1 97 ? 17.148 14.981 4.471 1.00 19.65 96 VAL A O 1
ATOM 810 N N . LEU A 1 98 ? 18.340 16.118 6.015 1.00 18.08 97 LEU A N 1
ATOM 811 C CA . LEU A 1 98 ? 19.199 16.788 5.028 1.00 19.05 97 LEU A CA 1
ATOM 812 C C . LEU A 1 98 ? 20.388 15.877 4.713 1.00 21.07 97 LEU A C 1
ATOM 813 O O . LEU A 1 98 ? 21.495 16.059 5.238 1.00 19.86 97 LEU A O 1
ATOM 818 N N . ALA A 1 99 ? 20.153 14.896 3.842 1.00 17.15 98 ALA A N 1
ATOM 819 C CA . ALA A 1 99 ? 21.130 13.845 3.520 1.00 15.95 98 ALA A CA 1
ATOM 820 C C . ALA A 1 99 ? 22.281 14.367 2.645 1.00 18.03 98 ALA A C 1
ATOM 821 O O . ALA A 1 99 ? 23.300 13.702 2.493 1.00 20.59 98 ALA A O 1
ATOM 823 N N . PHE A 1 100 ? 22.130 15.571 2.089 1.00 18.93 99 PHE A N 1
ATOM 824 C CA . PHE A 1 100 ? 23.233 16.255 1.402 1.00 21.28 99 PHE A CA 1
ATOM 825 C C . PHE A 1 100 ? 24.255 16.800 2.418 1.00 20.65 99 PHE A C 1
ATOM 826 O O . PHE A 1 100 ? 25.359 17.212 2.032 1.00 22.31 99 PHE A O 1
ATOM 834 N N . HIS A 1 101 ? 23.918 16.790 3.705 1.00 18.25 100 HIS A N 1
ATOM 835 C CA . HIS A 1 101 ? 24.913 17.067 4.752 1.00 20.58 100 HIS A CA 1
ATOM 836 C C . HIS A 1 101 ? 25.518 15.766 5.245 1.00 18.27 100 HIS A C 1
ATOM 837 O O . HIS A 1 101 ? 24.795 14.765 5.363 1.00 16.30 100 HIS A O 1
ATOM 844 N N . PRO A 1 102 ? 26.823 15.781 5.584 1.00 18.32 101 PRO A N 1
ATOM 845 C CA . PRO A 1 102 ? 27.466 14.624 6.162 1.00 18.17 101 PRO A CA 1
ATOM 846 C C . PRO A 1 102 ? 26.709 14.115 7.392 1.00 18.47 101 PRO A C 1
ATOM 847 O O . PRO A 1 102 ? 26.233 14.919 8.201 1.00 17.31 101 PRO A O 1
ATOM 851 N N . PRO A 1 103 ? 26.512 12.801 7.492 1.00 17.97 102 PRO A N 1
ATOM 852 C CA . PRO A 1 103 ? 25.788 12.238 8.638 1.00 18.75 102 PRO A CA 1
ATOM 853 C C . PRO A 1 103 ? 26.158 12.794 9.998 1.00 17.52 102 PRO A C 1
ATOM 854 O O . PRO A 1 103 ? 25.291 13.116 10.800 1.00 19.10 102 PRO A O 1
ATOM 858 N N . ASP A 1 104 ? 27.448 12.941 10.235 1.00 19.39 103 ASP A N 1
ATOM 859 C CA . ASP A 1 104 ? 27.956 13.396 11.532 1.00 19.93 103 ASP A CA 1
ATOM 860 C C . ASP A 1 104 ? 27.710 14.874 11.874 1.00 18.00 103 ASP A C 1
ATOM 861 O O . ASP A 1 104 ? 28.010 15.287 12.987 1.00 18.65 103 ASP A O 1
ATOM 866 N N . VAL A 1 105 ? 27.143 15.651 10.960 1.00 16.50 104 VAL A N 1
ATOM 867 C CA . VAL A 1 105 ? 26.785 17.052 11.245 1.00 17.87 104 VAL A CA 1
ATOM 868 C C . VAL A 1 105 ? 25.261 17.302 11.383 1.00 18.25 104 VAL A C 1
ATOM 869 O O . VAL A 1 105 ? 24.824 18.374 11.834 1.00 18.93 104 VAL A O 1
ATOM 873 N N . ARG A 1 106 ? 24.461 16.303 11.065 1.00 19.40 105 ARG A N 1
ATOM 874 C CA . ARG A 1 106 ? 23.012 16.507 10.993 1.00 19.43 105 ARG A CA 1
ATOM 875 C C . ARG A 1 106 ? 22.408 16.885 12.362 1.00 19.71 105 ARG A C 1
ATOM 876 O O . ARG A 1 106 ? 21.425 17.655 12.442 1.00 23.01 105 ARG A O 1
ATOM 884 N N . LYS A 1 107 ? 22.997 16.380 13.432 1.00 17.57 106 LYS A N 1
ATOM 885 C CA . LYS A 1 107 ? 22.571 16.716 14.792 1.00 19.82 106 LYS A CA 1
ATOM 886 C C . LYS A 1 107 ? 22.720 18.187 15.154 1.00 23.68 106 LYS A C 1
ATOM 887 O O . LYS A 1 107 ? 22.185 18.618 16.167 1.00 24.26 106 LYS A O 1
ATOM 893 N N . PHE A 1 108 ? 23.483 18.948 14.362 1.00 26.16 107 PHE A N 1
ATOM 894 C CA . PHE A 1 108 ? 23.679 20.381 14.618 1.00 27.63 107 PHE A CA 1
ATOM 895 C C . PHE A 1 108 ? 22.669 21.230 13.868 1.00 27.78 107 PHE A C 1
ATOM 896 O O . PHE A 1 108 ? 22.686 22.458 13.984 1.00 32.08 107 PHE A O 1
ATOM 904 N N . THR A 1 109 ? 21.843 20.573 13.063 1.00 29.11 108 THR A N 1
ATOM 905 C CA . THR A 1 109 ? 20.830 21.239 12.281 1.00 28.81 108 THR A CA 1
ATOM 906 C C . THR A 1 109 ? 19.444 21.131 12.959 1.00 26.37 108 THR A C 1
ATOM 907 O O . THR A 1 109 ? 19.271 20.480 13.987 1.00 24.07 108 THR A O 1
ATOM 911 N N . ASP A 1 110 ? 18.471 21.788 12.347 1.00 26.40 109 ASP A N 1
ATOM 912 C CA . ASP A 1 110 ? 17.096 21.728 12.781 1.00 26.46 109 ASP A CA 1
ATOM 913 C C . ASP A 1 110 ? 16.323 20.514 12.254 1.00 26.69 109 ASP A C 1
ATOM 914 O O . ASP A 1 110 ? 15.106 20.485 12.396 1.00 25.16 109 ASP A O 1
ATOM 919 N N . PHE A 1 111 ? 16.998 19.556 11.619 1.00 21.59 110 PHE A N 1
ATOM 920 C CA . PHE A 1 111 ? 16.316 18.417 10.967 1.00 21.68 110 PHE A CA 1
ATOM 921 C C . PHE A 1 111 ? 16.774 17.105 11.626 1.00 23.64 110 PHE A C 1
ATOM 922 O O . PHE A 1 111 ? 17.691 17.110 12.419 1.00 20.64 110 PHE A O 1
ATOM 930 N N . ALA A 1 112 ? 16.135 15.995 11.268 1.00 23.02 111 ALA A N 1
ATOM 931 C CA . ALA A 1 112 ? 16.497 14.655 11.775 1.00 22.98 111 ALA A CA 1
ATOM 932 C C . ALA A 1 112 ? 17.903 14.267 11.317 1.00 23.07 111 ALA A C 1
ATOM 933 O O . ALA A 1 112 ? 18.332 14.635 10.225 1.00 22.00 111 ALA A O 1
ATOM 935 N N . THR A 1 113 ? 18.617 13.494 12.140 1.00 24.94 112 THR A N 1
ATOM 936 C CA . THR A 1 113 ? 19.889 12.863 11.723 1.00 24.94 112 THR A CA 1
ATOM 937 C C . THR A 1 113 ? 19.716 11.665 10.830 1.00 24.66 112 THR A C 1
ATOM 938 O O . THR A 1 113 ? 20.518 11.383 9.891 1.00 24.76 112 THR A O 1
ATOM 942 N N . ALA A 1 114 ? 18.649 10.914 11.109 1.00 24.00 113 ALA A N 1
ATOM 943 C CA . ALA A 1 114 ? 18.327 9.718 10.366 1.00 25.13 113 ALA A CA 1
ATOM 944 C C . ALA A 1 114 ? 16.837 9.403 10.449 1.00 23.91 113 ALA A C 1
ATOM 945 O O . ALA A 1 114 ? 16.157 9.901 11.378 1.00 22.40 113 ALA A O 1
#

Sequence (111 aa):
DNVAEYRKLIKQVLTEYDNLSRQSPETNYETCCLVFDENHDNYLWLAVDWQGSKRIKYTYVHIRIKNEKIYIEEDYTEEGIIATELRRLGVTNNDIVLAFHPPDVRKFTDFATA

CATH classification: 3.30.310.110

B-factor: mean 26.6, std 9.99, range [13.41, 75.69]

Solvent-accessible surface area: 6736 Å² total

Secondary structure (DSSP, 8-state):
-THHHHHHHHHHHHHHHHHHHTT-SSPPPPEEEEEETTTTEEEEEEEEEETTEEEEEEEEEEEEETTEEEEEEE--SS-HHHH---S--GGGEEETTS-GGGGGGSSSB--

InterPro domains:
  IPR014968 XisI [PF08869] (1-112)
  IPR014968 XisI [cd16382] (4-112)
  IPR035943 XisI-like superfamily [G3DSA:3.30.310.110] (1-113)
  IPR035943 XisI-like superfamily [SSF143847] (2-112)